Protein AF-H2C7V4-F1 (afdb_monomer_lite)

Secondary structure (DSSP, 8-state):
-GGGHHHHHHHHHHHHHHHHHH--TTS-HHHHHHHHHHGGG--B--THHHHHHHHHHHHHHHHH--HHHHHHHHHHHHHHSSSBSS-HHHHHHHHHHHHHHHHHTS-----HHHHHHHHHHHHHHHHS--SSSHHHHHHHHHHHHHHHTTTT--

InterPro domains:
  IPR053737 Type II TA System Toxin [G3DSA:1.20.120.1870] (46-135)

pLDDT: mean 82.42, std 13.45, range [41.03, 95.88]

Organism: NCBI:txid671065

Radius of gyration: 14.57 Å; chains: 1; bounding box: 38×33×35 Å

Sequence (154 aa):
MESRYPKILYTLLKETSLWYDTLLETDSLIVRLNKSFVGEYFILLNPFEIWIAFESAMNDFALNKSVSRSLALLTYRLAVRPIFLDGNKRTAIAVMLTILSELLGKDVKLREDKVSSLMRVLAEASENPPKDDEEPVREIQKIIEEIMGGSSWV

Foldseek 3Di:
DVVLVVVLLVVLVVLLCCLVPPVDQPDHPLSVQQCVVCPPQWDFDDSVLLNVLSVQLNVCCVPVVDNLLSLLSSLLSQLQDPGIPDCSNVSSVVVSQVSVCSRVVHRQDFDPVLVVQSVVLSVCCNVPPDPDPPVSSVSSSVSSCCSVVPNTDD

Structure (mmCIF, N/CA/C/O backbone):
data_AF-H2C7V4-F1
#
_entry.id   AF-H2C7V4-F1
#
loop_
_atom_site.group_PDB
_atom_site.id
_atom_site.type_symbol
_atom_site.label_atom_id
_atom_site.label_alt_id
_atom_site.label_comp_id
_atom_site.label_asym_id
_atom_site.label_entity_id
_atom_site.label_seq_id
_atom_site.pdbx_PDB_ins_code
_atom_site.Cartn_x
_atom_site.Cartn_y
_atom_site.Cartn_z
_atom_site.occupancy
_atom_site.B_iso_or_equiv
_atom_site.auth_seq_id
_atom_site.auth_comp_id
_atom_site.auth_asym_id
_atom_site.auth_atom_id
_atom_site.pdbx_PDB_model_num
ATOM 1 N N . MET A 1 1 ? -14.574 -0.547 17.908 1.00 46.22 1 MET A N 1
ATOM 2 C CA . MET A 1 1 ? -13.654 -0.057 16.852 1.00 46.22 1 MET A CA 1
ATOM 3 C C . MET A 1 1 ? -12.197 -0.065 17.308 1.00 46.22 1 MET A C 1
ATOM 5 O O . MET A 1 1 ? -11.347 -0.435 16.513 1.00 46.22 1 MET A O 1
ATOM 9 N N . GLU A 1 2 ? -11.905 0.253 18.574 1.00 41.94 2 GLU A N 1
ATOM 10 C CA . GLU A 1 2 ? -10.537 0.312 19.127 1.00 41.94 2 GLU A CA 1
ATOM 11 C C . GLU A 1 2 ? -9.733 -1.004 19.072 1.00 41.94 2 GLU A C 1
ATOM 13 O O . GLU A 1 2 ? -8.512 -0.964 18.974 1.00 41.94 2 GLU A O 1
ATOM 18 N N . SER A 1 3 ? -10.376 -2.179 19.028 1.00 52.09 3 SER A N 1
ATOM 19 C CA . SER A 1 3 ? -9.675 -3.478 19.037 1.00 52.09 3 SER A CA 1
ATOM 20 C C . SER A 1 3 ? -9.016 -3.898 17.710 1.00 52.09 3 SER A C 1
ATOM 22 O O . SER A 1 3 ? -8.366 -4.942 17.664 1.00 52.09 3 SER A O 1
ATOM 24 N N . ARG A 1 4 ? -9.170 -3.124 16.622 1.00 55.88 4 ARG A N 1
ATOM 25 C CA . ARG A 1 4 ? -8.607 -3.451 15.291 1.00 55.88 4 ARG A CA 1
ATOM 26 C C . ARG A 1 4 ? -7.312 -2.698 14.958 1.00 55.88 4 ARG A C 1
ATOM 28 O O . ARG A 1 4 ? -6.510 -3.209 14.185 1.00 55.88 4 ARG A O 1
ATOM 35 N N . TYR A 1 5 ? -7.064 -1.546 15.581 1.00 55.25 5 TYR A N 1
ATOM 36 C CA . TYR A 1 5 ? -5.863 -0.727 15.350 1.00 55.25 5 TYR A CA 1
ATOM 37 C C . TYR A 1 5 ? -4.530 -1.406 15.715 1.00 55.25 5 TYR A C 1
ATOM 39 O O . TYR A 1 5 ? -3.579 -1.273 14.946 1.00 55.25 5 TYR A O 1
ATOM 47 N N . PRO A 1 6 ? -4.432 -2.200 16.801 1.00 59.69 6 PRO A N 1
ATOM 48 C CA . PRO A 1 6 ? -3.197 -2.920 17.119 1.00 59.69 6 PRO A CA 1
ATOM 49 C C . PRO A 1 6 ? -2.814 -3.962 16.063 1.00 59.69 6 PRO A C 1
ATOM 51 O O . PRO A 1 6 ? -1.632 -4.193 15.839 1.00 59.69 6 PRO A O 1
ATOM 54 N N . LYS A 1 7 ? -3.798 -4.564 15.376 1.00 60.72 7 LYS A N 1
ATOM 55 C CA . LYS A 1 7 ? -3.545 -5.527 14.291 1.00 60.72 7 LYS A CA 1
ATOM 56 C C . LYS A 1 7 ? -2.976 -4.853 13.045 1.00 60.72 7 LYS A C 1
ATOM 58 O O . LYS A 1 7 ? -2.083 -5.408 12.430 1.00 60.72 7 LYS A O 1
ATOM 63 N N . ILE A 1 8 ? -3.441 -3.645 12.725 1.00 59.69 8 ILE A N 1
ATOM 64 C CA . ILE A 1 8 ? -2.933 -2.823 11.611 1.00 59.69 8 ILE A CA 1
ATOM 65 C C . ILE A 1 8 ? -1.465 -2.508 11.834 1.00 59.69 8 ILE A C 1
ATOM 67 O O . ILE A 1 8 ? -0.629 -2.767 10.976 1.00 59.69 8 ILE A O 1
ATOM 71 N N . LEU A 1 9 ? -1.172 -1.977 13.022 1.00 60.06 9 LEU A N 1
ATOM 72 C CA . LEU A 1 9 ? 0.183 -1.641 13.406 1.00 60.06 9 LEU A CA 1
ATOM 73 C C . LEU A 1 9 ? 1.053 -2.896 13.402 1.00 60.06 9 LEU A C 1
ATOM 75 O O . LEU A 1 9 ? 2.157 -2.845 12.896 1.00 60.06 9 LEU A O 1
ATOM 79 N N . TYR A 1 10 ? 0.541 -4.028 13.889 1.00 64.69 10 TYR A N 1
ATOM 80 C CA . TYR A 1 10 ? 1.260 -5.298 13.875 1.00 64.69 10 TYR A CA 1
ATOM 81 C C . TYR A 1 10 ? 1.559 -5.810 12.458 1.00 64.69 10 TYR A C 1
ATOM 83 O O . TYR A 1 10 ? 2.692 -6.201 12.204 1.00 64.69 10 TYR A O 1
ATOM 91 N N . THR A 1 11 ? 0.597 -5.788 11.528 1.00 65.19 11 THR A N 1
ATOM 92 C CA . THR A 1 11 ? 0.821 -6.197 10.128 1.00 65.19 11 THR A CA 1
ATOM 93 C C . THR A 1 11 ? 1.831 -5.275 9.445 1.00 65.19 11 THR A C 1
ATOM 95 O O . THR A 1 11 ? 2.769 -5.761 8.818 1.00 65.19 11 THR A O 1
ATOM 98 N N . LEU A 1 12 ? 1.683 -3.955 9.615 1.00 65.56 12 LEU A N 1
ATOM 99 C CA . LEU A 1 12 ? 2.635 -2.975 9.088 1.00 65.56 12 LEU A CA 1
ATOM 100 C C . LEU A 1 12 ? 4.033 -3.192 9.685 1.00 65.56 12 LEU A C 1
ATOM 102 O O . LEU A 1 12 ? 4.984 -3.340 8.932 1.00 65.56 12 LEU A O 1
ATOM 106 N N . LEU A 1 13 ? 4.146 -3.302 11.013 1.00 65.12 13 LEU A N 1
ATOM 107 C CA . LEU A 1 13 ? 5.404 -3.541 11.730 1.00 65.12 13 LEU A CA 1
ATOM 108 C C . LEU A 1 13 ? 6.068 -4.851 11.306 1.00 65.12 13 LEU A C 1
ATOM 110 O O . LEU A 1 13 ? 7.275 -4.876 11.111 1.00 65.12 13 LEU A O 1
ATOM 114 N N . LYS A 1 14 ? 5.298 -5.931 11.142 1.00 68.62 14 LYS A N 1
ATOM 115 C CA . LYS A 1 14 ? 5.824 -7.231 10.717 1.00 68.62 14 LYS A CA 1
ATOM 116 C C . LYS A 1 14 ? 6.461 -7.146 9.330 1.00 68.62 14 LYS A C 1
ATOM 118 O O . LYS A 1 14 ? 7.564 -7.655 9.149 1.00 68.62 14 LYS A O 1
ATOM 123 N N . GLU A 1 15 ? 5.787 -6.517 8.368 1.00 67.31 15 GLU A N 1
ATOM 124 C CA . GLU A 1 15 ? 6.359 -6.316 7.031 1.00 67.31 15 GLU A CA 1
ATOM 125 C C . GLU A 1 15 ? 7.579 -5.386 7.088 1.00 67.31 15 GLU A C 1
ATOM 127 O O . GLU A 1 15 ? 8.605 -5.711 6.493 1.00 67.31 15 GLU A O 1
ATOM 132 N N . THR A 1 16 ? 7.536 -4.297 7.863 1.00 65.94 16 THR A N 1
ATOM 133 C CA . THR A 1 16 ? 8.702 -3.420 8.062 1.00 65.94 16 THR A CA 1
ATOM 134 C C . THR A 1 16 ? 9.906 -4.181 8.617 1.00 65.94 16 THR A C 1
ATOM 136 O O . THR A 1 16 ? 11.002 -4.055 8.074 1.00 65.94 16 THR A O 1
ATOM 139 N N . SER A 1 17 ? 9.720 -4.986 9.670 1.00 64.06 17 SER A N 1
ATOM 140 C CA . SER A 1 17 ? 10.795 -5.769 10.289 1.00 64.06 17 SER A CA 1
ATOM 141 C C . SER A 1 17 ? 11.415 -6.758 9.306 1.00 64.06 17 SER A C 1
ATOM 143 O O . SER A 1 17 ? 12.634 -6.856 9.237 1.00 64.06 17 SER A O 1
ATOM 145 N N . LEU A 1 18 ? 10.603 -7.433 8.483 1.00 67.75 18 LEU A N 1
ATOM 146 C CA . LEU A 1 18 ? 11.116 -8.329 7.442 1.00 67.75 18 LEU A CA 1
ATOM 147 C C . LEU A 1 18 ? 12.032 -7.590 6.458 1.00 67.75 18 LEU A C 1
ATOM 149 O O . LEU A 1 18 ? 13.121 -8.076 6.149 1.00 67.75 18 LEU A O 1
ATOM 153 N N . TRP A 1 19 ? 11.623 -6.407 5.998 1.00 66.44 19 TRP A N 1
ATOM 154 C CA . TRP A 1 19 ? 12.421 -5.601 5.072 1.00 66.44 19 TRP A CA 1
ATOM 155 C C . TRP A 1 19 ? 13.671 -4.989 5.710 1.00 66.44 19 TRP A C 1
ATOM 157 O O . TRP A 1 19 ? 14.682 -4.855 5.023 1.00 66.44 19 TRP A O 1
ATOM 167 N N . TYR A 1 20 ? 13.621 -4.662 7.002 1.00 60.88 20 TYR A N 1
ATOM 168 C CA . TYR A 1 20 ? 14.759 -4.141 7.757 1.00 60.88 20 TYR A CA 1
ATOM 169 C C . TYR A 1 20 ? 15.819 -5.219 8.036 1.00 60.88 20 TYR A C 1
ATOM 171 O O . TYR A 1 20 ? 17.005 -4.979 7.825 1.00 60.88 20 TYR A O 1
ATOM 179 N N . ASP A 1 21 ? 15.398 -6.412 8.469 1.00 58.22 21 ASP A N 1
ATOM 180 C CA . ASP A 1 21 ? 16.312 -7.446 8.972 1.00 58.22 21 ASP A CA 1
ATOM 181 C C . ASP A 1 21 ? 16.933 -8.310 7.874 1.00 58.22 21 ASP A C 1
ATOM 183 O O . ASP A 1 21 ? 18.029 -8.843 8.057 1.00 58.22 21 ASP A O 1
ATOM 187 N N . THR A 1 22 ? 16.234 -8.505 6.752 1.00 58.22 22 THR A N 1
ATOM 188 C CA . THR A 1 22 ? 16.646 -9.535 5.791 1.00 58.22 22 THR A CA 1
ATOM 189 C C . THR A 1 22 ? 17.128 -9.001 4.455 1.00 58.22 22 THR A C 1
ATOM 191 O O . THR A 1 22 ? 18.013 -9.629 3.890 1.00 58.22 22 THR A O 1
ATOM 194 N N . LEU A 1 23 ? 16.606 -7.885 3.922 1.00 56.44 23 LEU A N 1
ATOM 195 C CA . LEU A 1 23 ? 16.862 -7.457 2.528 1.00 56.44 23 LEU A CA 1
ATOM 196 C C . LEU A 1 23 ? 16.785 -8.623 1.504 1.00 56.44 23 LEU A C 1
ATOM 198 O O . LEU A 1 23 ? 17.391 -8.559 0.435 1.00 56.44 23 LEU A O 1
ATOM 202 N N . LEU A 1 24 ? 16.072 -9.711 1.826 1.00 53.50 24 LEU A N 1
ATOM 203 C CA . LEU A 1 24 ? 16.095 -10.957 1.062 1.00 53.50 24 LEU A CA 1
ATOM 204 C C . LEU A 1 24 ? 14.858 -11.053 0.165 1.00 53.50 24 LEU A C 1
ATOM 206 O O . LEU A 1 24 ? 13.718 -10.862 0.587 1.00 53.50 24 LEU A O 1
ATOM 210 N N . GLU A 1 25 ? 15.105 -11.398 -1.096 1.00 59.94 25 GLU A N 1
ATOM 211 C CA . GLU A 1 25 ? 14.162 -11.407 -2.223 1.00 59.94 25 GLU A CA 1
ATOM 212 C C . GLU A 1 25 ? 13.080 -12.509 -2.187 1.00 59.94 25 GLU A C 1
ATOM 214 O O . GLU A 1 25 ? 12.430 -12.774 -3.209 1.00 59.94 25 GLU A O 1
ATOM 219 N N . THR A 1 26 ? 12.882 -13.211 -1.066 1.00 58.12 26 THR A N 1
ATOM 220 C CA . THR A 1 26 ? 12.189 -14.512 -1.114 1.00 58.12 26 THR A CA 1
ATOM 221 C C . THR A 1 26 ? 10.906 -14.640 -0.298 1.00 58.12 26 THR A C 1
ATOM 223 O O . THR A 1 26 ? 10.050 -15.403 -0.736 1.00 58.12 26 THR A O 1
ATOM 226 N N . ASP A 1 27 ? 10.666 -13.854 0.762 1.00 66.62 27 ASP A N 1
ATOM 227 C CA . AS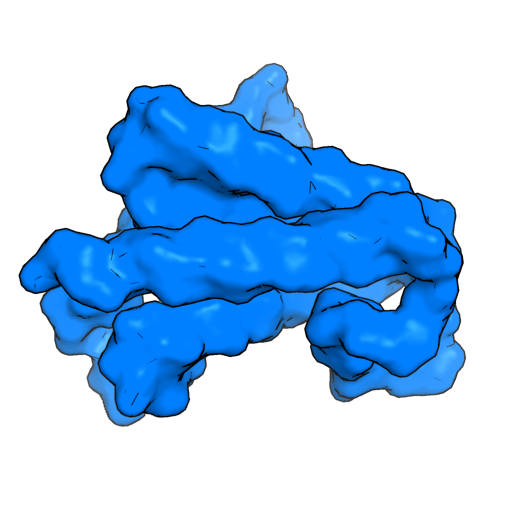P A 1 27 ? 9.516 -14.110 1.661 1.00 66.62 27 ASP A CA 1
ATOM 228 C C . ASP A 1 27 ? 8.643 -12.904 2.051 1.00 66.62 27 ASP A C 1
ATOM 230 O O . ASP A 1 27 ? 7.714 -13.050 2.855 1.00 66.62 27 ASP A O 1
ATOM 234 N N . SER A 1 28 ? 8.840 -11.723 1.466 1.00 78.50 28 SER A N 1
ATOM 235 C CA . SER A 1 28 ? 7.925 -10.603 1.727 1.00 78.50 28 SER A CA 1
ATOM 236 C C . SER A 1 28 ? 6.600 -10.756 0.973 1.00 78.50 28 SER A C 1
ATOM 238 O O . SER A 1 28 ? 6.546 -11.286 -0.146 1.00 78.50 28 SER A O 1
ATOM 240 N N . LEU A 1 29 ? 5.506 -10.262 1.567 1.00 83.00 29 LEU A N 1
ATOM 241 C CA . LEU A 1 29 ? 4.197 -10.227 0.908 1.00 83.00 29 LEU A CA 1
ATOM 242 C C . LEU A 1 29 ? 4.279 -9.488 -0.433 1.00 83.00 29 LEU A C 1
ATOM 244 O O . LEU A 1 29 ? 3.759 -9.965 -1.439 1.00 83.00 29 LEU A O 1
ATOM 248 N N . ILE A 1 30 ? 4.976 -8.353 -0.455 1.00 88.38 30 ILE A N 1
ATOM 249 C CA . ILE A 1 30 ? 5.075 -7.475 -1.625 1.00 88.38 30 ILE A CA 1
ATOM 250 C C . ILE A 1 30 ? 5.784 -8.158 -2.791 1.00 88.38 30 ILE A C 1
ATOM 252 O O . ILE A 1 30 ? 5.303 -8.075 -3.921 1.00 88.38 30 ILE A O 1
ATOM 256 N N . VAL A 1 31 ? 6.891 -8.862 -2.536 1.00 88.62 31 VAL A N 1
ATOM 257 C CA . VAL A 1 31 ? 7.614 -9.574 -3.597 1.00 88.62 31 VAL A CA 1
ATOM 258 C C . VAL A 1 31 ? 6.771 -10.718 -4.145 1.00 88.62 31 VAL A C 1
ATOM 260 O O . VAL A 1 31 ? 6.679 -10.864 -5.363 1.00 88.62 31 VAL A O 1
ATOM 263 N N . ARG A 1 32 ? 6.097 -11.493 -3.281 1.00 88.75 32 ARG A N 1
ATOM 264 C CA . ARG A 1 32 ? 5.191 -12.563 -3.736 1.00 88.75 32 ARG A CA 1
ATOM 265 C C . ARG A 1 32 ? 4.044 -12.020 -4.584 1.00 88.75 32 ARG A C 1
ATOM 267 O O . ARG A 1 32 ? 3.756 -12.577 -5.641 1.00 88.75 32 ARG A O 1
ATOM 274 N N . LEU A 1 33 ? 3.421 -10.924 -4.149 1.00 91.94 33 LEU A N 1
ATOM 275 C CA . LEU A 1 33 ? 2.349 -10.280 -4.901 1.00 91.94 33 LEU A CA 1
ATOM 276 C C . LEU A 1 33 ? 2.853 -9.770 -6.252 1.00 91.94 33 LEU A C 1
ATOM 278 O O . LEU A 1 33 ? 2.232 -10.063 -7.269 1.00 91.94 33 LEU A O 1
ATOM 282 N N . ASN A 1 34 ? 3.998 -9.085 -6.303 1.00 94.00 34 ASN A N 1
ATOM 283 C CA . ASN A 1 34 ? 4.539 -8.615 -7.577 1.00 94.00 34 ASN A CA 1
ATOM 284 C C . ASN A 1 34 ? 4.869 -9.780 -8.523 1.00 94.00 34 ASN A C 1
ATOM 286 O O . ASN A 1 34 ? 4.400 -9.775 -9.660 1.00 94.00 34 ASN A O 1
ATOM 290 N N . LYS A 1 35 ? 5.565 -10.821 -8.038 1.00 92.62 35 LYS A N 1
ATOM 291 C CA . LYS A 1 35 ? 5.857 -12.043 -8.810 1.00 92.62 35 LYS A CA 1
ATOM 292 C C . LYS A 1 35 ? 4.590 -12.685 -9.381 1.00 92.62 35 LYS A C 1
ATOM 294 O O . LYS A 1 35 ? 4.618 -13.150 -10.514 1.00 92.62 35 LYS A O 1
ATOM 299 N N . SER A 1 36 ? 3.467 -12.653 -8.657 1.00 93.75 36 SER A N 1
ATOM 300 C CA . SER A 1 36 ? 2.188 -13.175 -9.166 1.00 93.75 36 SER A CA 1
ATOM 301 C C . SER A 1 36 ? 1.622 -12.395 -10.364 1.00 93.75 36 SER A C 1
ATOM 303 O O . SER A 1 36 ? 0.848 -12.952 -11.138 1.00 93.75 36 SER A O 1
ATOM 305 N N . PHE A 1 37 ? 2.021 -11.130 -10.546 1.00 93.44 37 PHE A N 1
ATOM 306 C CA . PHE A 1 37 ? 1.574 -10.284 -11.657 1.00 93.44 37 PHE A CA 1
ATOM 307 C C . PHE A 1 37 ? 2.527 -10.271 -12.851 1.00 93.44 37 PHE A C 1
ATOM 309 O O . PHE A 1 37 ? 2.059 -10.136 -13.980 1.00 93.44 37 PHE A O 1
ATOM 316 N N . VAL A 1 38 ? 3.839 -10.351 -12.611 1.00 93.69 38 VAL A N 1
ATOM 317 C CA . VAL A 1 38 ? 4.864 -10.208 -13.665 1.00 93.69 38 VAL A CA 1
ATOM 318 C C . VAL A 1 38 ? 5.551 -11.526 -14.033 1.00 93.69 38 VAL A C 1
ATOM 320 O O . VAL A 1 38 ? 6.204 -11.603 -15.071 1.00 93.69 38 VAL A O 1
ATOM 323 N N . GLY A 1 39 ? 5.391 -12.575 -13.222 1.00 91.69 39 GLY A N 1
ATOM 324 C CA . GLY A 1 39 ? 5.945 -13.901 -13.486 1.00 91.69 39 GLY A CA 1
ATOM 325 C C . GLY A 1 39 ? 7.465 -13.883 -13.648 1.00 91.69 39 GLY A C 1
ATOM 326 O O . GLY A 1 39 ? 8.188 -13.360 -12.800 1.00 91.69 39 GLY A O 1
ATOM 327 N N . GLU A 1 40 ? 7.943 -14.449 -14.757 1.00 89.44 40 GLU A N 1
ATOM 328 C CA . GLU A 1 40 ? 9.371 -14.546 -15.090 1.00 89.44 40 GLU A CA 1
ATOM 329 C C . GLU A 1 40 ? 10.033 -13.184 -15.361 1.00 89.44 40 GLU A C 1
ATOM 331 O O . GLU A 1 40 ? 11.252 -13.074 -15.286 1.00 89.44 40 GLU A O 1
ATOM 336 N N . TYR A 1 41 ? 9.250 -12.125 -15.603 1.00 90.50 41 TYR A N 1
ATOM 337 C CA . TYR A 1 41 ? 9.749 -10.757 -15.806 1.00 90.50 41 TYR A CA 1
ATOM 338 C C . TYR A 1 41 ? 10.005 -10.000 -14.493 1.00 90.50 41 TYR A C 1
ATOM 340 O O . TYR A 1 41 ? 10.135 -8.775 -14.486 1.00 90.50 41 TYR A O 1
ATOM 348 N N . PHE A 1 42 ? 10.047 -10.711 -13.364 1.00 92.06 42 PHE A N 1
ATOM 349 C CA . PHE A 1 42 ? 10.313 -10.122 -12.060 1.00 92.06 42 PHE A CA 1
ATOM 350 C C . PHE A 1 42 ? 11.703 -9.487 -12.003 1.00 92.06 42 PHE A C 1
ATOM 352 O O . PHE A 1 42 ? 12.719 -10.173 -12.099 1.00 92.06 42 PHE A O 1
ATOM 359 N N . ILE A 1 43 ? 11.733 -8.174 -11.781 1.00 91.81 43 ILE A N 1
ATOM 360 C CA . ILE A 1 43 ? 12.957 -7.407 -11.559 1.00 91.81 43 ILE A CA 1
ATOM 361 C C . ILE A 1 43 ? 12.705 -6.436 -10.404 1.00 91.81 43 ILE A C 1
ATOM 363 O O . ILE A 1 43 ? 11.877 -5.525 -10.509 1.00 91.81 43 ILE A O 1
ATOM 367 N N . LEU A 1 44 ? 13.433 -6.641 -9.306 1.00 91.12 44 LEU A N 1
ATOM 368 C CA . LEU A 1 44 ? 13.480 -5.749 -8.150 1.00 91.12 44 LEU A CA 1
ATOM 369 C C . LEU A 1 44 ? 14.574 -4.700 -8.379 1.00 91.12 44 LEU A C 1
ATOM 371 O O . LEU A 1 44 ? 15.741 -5.040 -8.545 1.00 91.12 44 LEU A O 1
ATOM 375 N N . LEU A 1 45 ? 14.190 -3.426 -8.414 1.00 91.75 45 LEU A N 1
ATOM 376 C CA . LEU A 1 45 ? 15.093 -2.300 -8.652 1.00 91.75 45 LEU A CA 1
ATOM 377 C C . LEU A 1 45 ? 15.606 -1.703 -7.343 1.00 91.75 45 LEU A C 1
ATOM 379 O O . LEU A 1 45 ? 16.802 -1.463 -7.201 1.00 91.75 45 LEU A O 1
ATOM 383 N N . ASN A 1 46 ? 14.700 -1.438 -6.397 1.00 88.50 46 ASN A N 1
ATOM 384 C CA . ASN A 1 46 ? 15.046 -0.751 -5.158 1.00 88.50 46 ASN A CA 1
ATOM 385 C C . ASN A 1 46 ? 14.227 -1.267 -3.958 1.00 88.50 46 ASN A C 1
ATOM 387 O O . ASN A 1 46 ? 13.141 -0.752 -3.682 1.00 88.50 46 ASN A O 1
ATOM 391 N N . PRO A 1 47 ? 14.737 -2.262 -3.208 1.00 85.00 47 PRO A N 1
ATOM 392 C CA . PRO A 1 47 ? 14.059 -2.773 -2.015 1.00 85.00 47 PRO A CA 1
ATOM 393 C C . PRO A 1 47 ? 13.947 -1.743 -0.884 1.00 85.00 47 PRO A C 1
ATOM 395 O O . PRO A 1 47 ? 13.037 -1.836 -0.062 1.00 85.00 47 PRO A O 1
ATOM 398 N N . PHE A 1 48 ? 14.830 -0.741 -0.834 1.00 85.50 48 PHE A N 1
ATOM 399 C CA . PHE A 1 48 ? 14.835 0.258 0.237 1.00 85.50 48 PHE A CA 1
ATOM 400 C C . PHE A 1 48 ? 13.596 1.165 0.201 1.00 85.50 48 PHE A C 1
ATOM 402 O O . PHE A 1 48 ? 13.087 1.570 1.244 1.00 85.50 48 PHE A O 1
ATOM 409 N N . GLU A 1 49 ? 13.049 1.416 -0.991 1.00 90.12 49 GLU A N 1
ATOM 410 C CA . GLU A 1 49 ? 11.802 2.173 -1.170 1.00 90.12 49 GLU A CA 1
ATOM 411 C C . GLU A 1 49 ? 10.596 1.478 -0.525 1.00 90.12 49 GLU A C 1
ATOM 413 O O . GLU A 1 49 ? 9.661 2.144 -0.080 1.00 90.12 49 GLU A O 1
ATOM 418 N N . ILE A 1 50 ? 10.625 0.146 -0.408 1.00 88.50 50 ILE A N 1
ATOM 419 C CA . ILE A 1 50 ? 9.582 -0.597 0.301 1.00 88.50 50 ILE A CA 1
ATOM 420 C C . ILE A 1 50 ? 9.643 -0.277 1.792 1.00 88.50 50 ILE A C 1
ATOM 422 O O . ILE A 1 50 ? 8.632 0.115 2.373 1.00 88.50 50 ILE A O 1
ATOM 426 N N . TRP A 1 51 ? 10.827 -0.383 2.400 1.00 85.75 51 TRP A N 1
ATOM 427 C CA . TRP A 1 51 ? 11.020 -0.046 3.810 1.00 85.75 51 TRP A CA 1
ATOM 428 C C . TRP A 1 51 ? 10.611 1.406 4.105 1.00 85.75 51 TRP A C 1
ATOM 430 O O . TRP A 1 51 ? 9.811 1.641 5.011 1.00 85.75 51 TRP A O 1
ATOM 440 N N . ILE A 1 52 ? 11.046 2.366 3.275 1.00 87.62 52 ILE A N 1
ATOM 441 C CA . ILE A 1 52 ? 10.643 3.778 3.389 1.00 87.62 52 ILE A CA 1
ATOM 442 C C . ILE A 1 52 ? 9.118 3.927 3.340 1.00 87.62 52 ILE A C 1
ATOM 444 O O . ILE A 1 52 ? 8.556 4.708 4.114 1.00 87.62 52 ILE A O 1
ATOM 448 N N . ALA A 1 53 ? 8.434 3.223 2.433 1.00 91.25 53 ALA A N 1
ATOM 449 C CA . ALA A 1 53 ? 6.985 3.320 2.290 1.00 91.25 53 ALA A CA 1
ATOM 450 C C . ALA A 1 53 ? 6.254 2.878 3.568 1.00 91.25 53 ALA A C 1
ATOM 452 O O . ALA A 1 53 ? 5.351 3.587 4.021 1.00 91.25 53 ALA A O 1
ATOM 453 N N . PHE A 1 54 ? 6.676 1.772 4.190 1.00 88.31 54 PHE A N 1
ATOM 454 C CA . PHE A 1 54 ? 6.098 1.317 5.458 1.00 88.31 54 PHE A CA 1
ATOM 455 C C . PHE A 1 54 ? 6.434 2.232 6.629 1.00 88.31 54 PHE A C 1
ATOM 457 O O . PHE A 1 54 ? 5.522 2.630 7.349 1.00 88.31 54 PHE A O 1
ATOM 464 N N . GLU A 1 55 ? 7.700 2.617 6.803 1.00 86.31 55 GLU A N 1
ATOM 465 C CA . GLU A 1 55 ? 8.113 3.566 7.847 1.00 86.31 55 GLU A CA 1
ATOM 466 C C . GLU A 1 55 ? 7.303 4.861 7.774 1.00 86.31 55 GLU A C 1
ATOM 468 O O . GLU A 1 55 ? 6.814 5.380 8.777 1.00 86.31 55 GLU A O 1
ATOM 473 N N . SER A 1 56 ? 7.077 5.359 6.561 1.00 90.44 56 SER A N 1
ATOM 474 C CA . SER A 1 56 ? 6.304 6.581 6.344 1.00 90.44 56 SER A CA 1
ATOM 475 C C . SER A 1 56 ? 4.831 6.403 6.690 1.00 90.44 56 SER A C 1
ATOM 477 O O . SER A 1 56 ? 4.249 7.282 7.319 1.00 90.44 56 SER A O 1
ATOM 479 N N . ALA A 1 57 ? 4.234 5.262 6.341 1.00 90.88 57 ALA A N 1
ATOM 480 C CA . ALA A 1 57 ? 2.865 4.939 6.725 1.00 90.88 57 ALA A CA 1
ATOM 481 C C . ALA A 1 57 ? 2.714 4.775 8.246 1.00 90.88 57 ALA A C 1
ATOM 483 O O . ALA A 1 57 ? 1.743 5.256 8.825 1.00 90.88 57 ALA A O 1
ATOM 484 N N . MET A 1 58 ? 3.681 4.147 8.919 1.00 87.19 58 MET A N 1
ATOM 485 C CA . MET A 1 58 ? 3.671 4.005 10.378 1.00 87.19 58 MET A CA 1
ATOM 486 C C . MET A 1 58 ? 3.808 5.356 11.084 1.00 87.19 58 MET A C 1
ATOM 488 O O . MET A 1 58 ? 3.063 5.631 12.026 1.00 87.19 58 MET A O 1
ATOM 492 N N . ASN A 1 5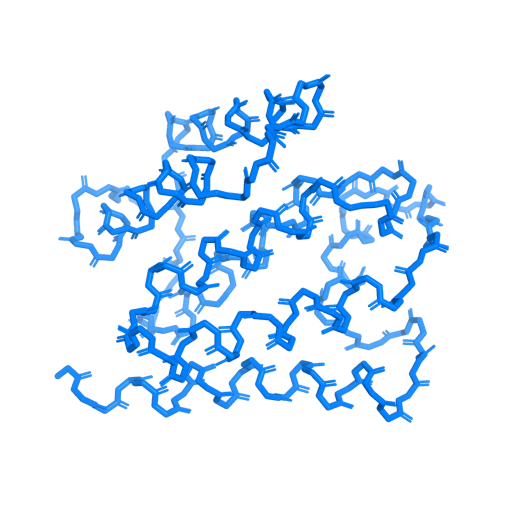9 ? 4.710 6.217 10.609 1.00 88.56 59 ASN A N 1
ATOM 493 C CA . ASN A 1 59 ? 4.875 7.571 11.133 1.00 88.56 59 ASN A CA 1
ATOM 494 C C . ASN A 1 59 ? 3.623 8.426 10.893 1.00 88.56 59 ASN A C 1
ATOM 496 O O . ASN A 1 59 ? 3.151 9.091 11.816 1.00 88.56 59 ASN A O 1
ATOM 500 N N . ASP A 1 60 ? 3.032 8.360 9.697 1.00 90.25 60 ASP A N 1
ATOM 501 C CA . ASP A 1 60 ? 1.760 9.027 9.403 1.00 90.25 60 ASP A CA 1
ATOM 502 C C . ASP A 1 60 ? 0.648 8.541 10.341 1.00 90.25 60 ASP A C 1
ATOM 504 O O . ASP A 1 60 ? -0.079 9.360 10.906 1.00 90.25 60 ASP A O 1
ATOM 508 N N . PHE A 1 61 ? 0.566 7.234 10.605 1.00 86.56 61 PHE A N 1
ATOM 509 C CA . PHE A 1 61 ? -0.416 6.686 11.538 1.00 86.56 61 PHE A CA 1
ATOM 510 C C . PHE A 1 61 ? -0.173 7.171 12.968 1.00 86.56 61 PHE A C 1
ATOM 512 O O . PHE A 1 61 ? -1.116 7.529 13.678 1.00 86.56 61 PHE A O 1
ATOM 519 N N . ALA A 1 62 ? 1.087 7.213 13.405 1.00 84.19 62 ALA A N 1
ATOM 520 C CA . ALA A 1 62 ? 1.455 7.694 14.729 1.00 84.19 62 ALA A CA 1
ATOM 521 C C . ALA A 1 62 ? 1.041 9.158 14.941 1.00 84.19 62 ALA A C 1
ATOM 523 O O . ALA A 1 62 ? 0.589 9.489 16.041 1.00 84.19 62 ALA A O 1
ATOM 524 N N . LEU A 1 63 ? 1.137 9.992 13.903 1.00 87.12 63 LEU A N 1
ATOM 525 C CA . LEU A 1 63 ? 0.779 11.410 13.936 1.00 87.12 63 LEU A CA 1
ATOM 526 C C . LEU A 1 63 ? -0.729 11.645 13.789 1.00 87.12 63 LEU A C 1
ATOM 528 O O . LEU A 1 63 ? -1.330 12.330 14.612 1.00 87.12 63 LEU A O 1
ATOM 532 N N . ASN A 1 64 ? -1.348 11.057 12.766 1.00 86.81 64 ASN A N 1
ATOM 533 C CA . ASN A 1 64 ? -2.714 11.384 12.348 1.00 86.81 64 ASN A CA 1
ATOM 534 C C . ASN A 1 64 ? -3.782 10.453 12.931 1.00 86.81 64 ASN A C 1
ATOM 536 O O . ASN A 1 64 ? -4.969 10.765 12.868 1.00 86.81 64 ASN A O 1
ATOM 540 N N . LYS A 1 65 ? -3.385 9.293 13.473 1.00 83.19 65 LYS A N 1
ATOM 541 C CA . LYS A 1 65 ? -4.285 8.254 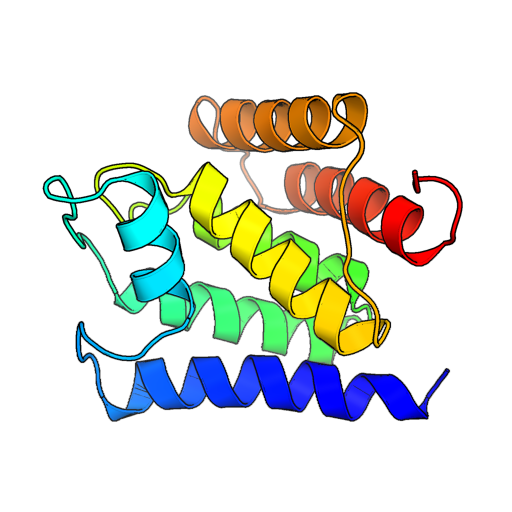14.009 1.00 83.19 65 LYS A CA 1
ATOM 542 C C . LYS A 1 65 ? -5.343 7.763 13.006 1.00 83.19 65 LYS A C 1
ATOM 544 O O . LYS A 1 65 ? -6.369 7.221 13.410 1.00 83.19 65 LYS A O 1
ATOM 549 N N . SER A 1 66 ? -5.092 7.918 11.703 1.00 86.81 66 SER A N 1
ATOM 550 C CA . SER A 1 66 ? -6.024 7.554 10.630 1.00 86.81 66 SER A CA 1
ATOM 551 C C . SER A 1 66 ? -5.494 6.386 9.805 1.00 86.81 66 SER A C 1
ATOM 553 O O . SER A 1 66 ? -4.518 6.514 9.076 1.00 86.81 66 SER A O 1
ATOM 555 N N . VAL A 1 67 ? -6.172 5.241 9.887 1.00 85.62 67 VAL A N 1
ATOM 556 C CA . VAL A 1 67 ? -5.807 4.030 9.127 1.00 85.62 67 VAL A CA 1
ATOM 557 C C . VAL A 1 67 ? -5.966 4.241 7.633 1.00 85.62 67 VAL A C 1
ATOM 559 O O . VAL A 1 67 ? -5.093 3.839 6.871 1.00 85.62 67 VAL A O 1
ATOM 562 N N . SER A 1 68 ? -7.077 4.852 7.216 1.00 90.44 68 SER A N 1
ATOM 563 C CA . SER A 1 68 ? -7.366 5.082 5.801 1.00 90.44 68 SER A CA 1
ATOM 564 C C . SER A 1 68 ? -6.298 5.966 5.169 1.00 90.44 68 SER A C 1
ATOM 566 O O . SER A 1 68 ? -5.809 5.649 4.088 1.00 90.44 68 SER A O 1
ATOM 568 N N . ARG A 1 69 ? -5.878 7.023 5.875 1.00 92.44 69 ARG A N 1
ATOM 569 C CA . ARG A 1 69 ? -4.810 7.922 5.428 1.00 92.44 69 ARG A CA 1
ATOM 570 C C . ARG A 1 69 ? -3.463 7.211 5.335 1.00 92.44 69 ARG A C 1
ATOM 572 O O . ARG A 1 69 ? -2.813 7.266 4.296 1.00 92.44 69 ARG A O 1
ATOM 579 N N . SER A 1 70 ? -3.053 6.509 6.386 1.00 91.88 70 SER A N 1
ATOM 580 C CA . SER A 1 70 ? -1.739 5.863 6.409 1.00 91.88 70 SER A CA 1
ATOM 581 C C . SER A 1 70 ? -1.638 4.728 5.394 1.00 91.88 70 SER A C 1
ATOM 583 O O . SER A 1 70 ? -0.605 4.552 4.749 1.00 91.88 70 SER A O 1
ATOM 585 N N . LEU A 1 71 ? -2.733 3.995 5.180 1.00 91.88 71 LEU A N 1
ATOM 586 C CA . LEU A 1 71 ? -2.811 2.990 4.128 1.00 91.88 71 LEU A CA 1
ATOM 587 C C . LEU A 1 71 ? -2.825 3.622 2.727 1.00 91.88 71 LEU A C 1
ATOM 589 O O . LEU A 1 71 ? -2.215 3.072 1.809 1.00 91.88 71 LEU A O 1
ATOM 593 N N . ALA A 1 72 ? -3.463 4.782 2.554 1.00 94.62 72 ALA A N 1
ATOM 594 C CA . ALA A 1 72 ? -3.401 5.537 1.307 1.00 94.62 72 ALA A CA 1
ATOM 595 C C . ALA A 1 72 ? -1.970 5.990 0.989 1.00 94.62 72 ALA A C 1
ATOM 597 O O . ALA A 1 72 ? -1.513 5.804 -0.138 1.00 94.62 72 ALA A O 1
ATOM 598 N N . LEU A 1 73 ? -1.237 6.491 1.989 1.00 94.75 73 LEU A N 1
ATOM 599 C CA . LEU A 1 73 ? 0.172 6.863 1.854 1.00 94.75 73 LEU A CA 1
ATOM 600 C C . LEU A 1 73 ? 1.050 5.667 1.473 1.00 94.75 73 LEU A C 1
ATOM 602 O O . LEU A 1 73 ? 1.856 5.776 0.547 1.00 94.75 73 LEU A O 1
ATOM 606 N N . LEU A 1 74 ? 0.868 4.519 2.136 1.00 93.69 74 LEU A N 1
ATOM 607 C CA . LEU A 1 74 ? 1.566 3.279 1.782 1.00 93.69 74 LEU A CA 1
ATOM 608 C C . LEU A 1 74 ? 1.300 2.898 0.320 1.00 93.69 74 LEU A C 1
ATOM 610 O O . LEU A 1 74 ? 2.232 2.667 -0.446 1.00 93.69 74 LEU A O 1
ATOM 614 N N . THR A 1 75 ? 0.025 2.869 -0.068 1.00 95.00 75 THR A N 1
ATOM 615 C CA . THR A 1 75 ? -0.417 2.476 -1.414 1.00 95.00 75 THR A CA 1
ATOM 616 C C . THR A 1 75 ? 0.174 3.395 -2.477 1.00 95.00 75 THR A C 1
ATOM 618 O O . THR A 1 75 ? 0.736 2.923 -3.462 1.00 95.00 75 THR A O 1
ATOM 621 N N . TYR A 1 76 ? 0.101 4.708 -2.256 1.00 95.88 76 TYR A N 1
ATOM 622 C CA . TYR A 1 76 ? 0.685 5.704 -3.142 1.00 95.88 76 TYR A CA 1
ATOM 623 C C . TYR A 1 76 ? 2.188 5.472 -3.325 1.00 95.88 76 TYR A C 1
ATOM 625 O O . TYR A 1 76 ? 2.653 5.307 -4.452 1.00 95.88 76 TYR A O 1
ATOM 633 N N . ARG A 1 77 ? 2.949 5.377 -2.226 1.00 93.81 77 ARG A N 1
ATOM 634 C CA . ARG A 1 77 ? 4.409 5.221 -2.293 1.00 93.81 77 ARG A CA 1
ATOM 635 C C . ARG A 1 77 ? 4.823 3.928 -2.982 1.00 93.81 77 ARG A C 1
ATOM 637 O O . ARG A 1 77 ? 5.701 3.965 -3.836 1.00 93.81 77 ARG A O 1
ATOM 644 N N . LEU A 1 78 ? 4.155 2.813 -2.688 1.00 93.81 78 LEU A N 1
ATOM 645 C CA . LEU A 1 78 ? 4.429 1.542 -3.363 1.00 93.81 78 LEU A CA 1
ATOM 646 C C . LEU A 1 78 ? 4.128 1.583 -4.870 1.00 93.81 78 LEU A C 1
ATOM 648 O O . LEU A 1 78 ? 4.724 0.830 -5.634 1.00 93.81 78 LEU A O 1
ATOM 652 N N . ALA A 1 79 ? 3.201 2.436 -5.308 1.00 94.69 79 ALA A N 1
ATOM 653 C CA . ALA A 1 79 ? 2.791 2.517 -6.705 1.00 94.69 79 ALA A CA 1
ATOM 654 C C . ALA A 1 79 ? 3.683 3.424 -7.566 1.00 94.69 79 ALA A C 1
ATOM 656 O O . ALA A 1 79 ? 3.859 3.133 -8.753 1.00 94.69 79 ALA A O 1
ATOM 657 N N . VAL A 1 80 ? 4.190 4.524 -6.994 1.00 92.56 80 VAL A N 1
ATOM 658 C CA . VAL A 1 80 ? 4.909 5.579 -7.739 1.00 92.56 80 VAL A CA 1
ATOM 659 C C . VAL A 1 80 ? 6.430 5.487 -7.621 1.00 92.56 80 VAL A C 1
ATOM 661 O O . VAL A 1 80 ? 7.143 6.058 -8.442 1.00 92.56 80 VAL A O 1
ATOM 664 N N . ARG A 1 81 ? 6.952 4.788 -6.606 1.00 91.19 81 ARG A N 1
ATOM 665 C CA . ARG A 1 81 ? 8.400 4.629 -6.420 1.00 91.19 81 ARG A CA 1
ATOM 666 C C . ARG A 1 81 ? 8.950 3.522 -7.326 1.00 91.19 81 ARG A C 1
ATOM 668 O O . ARG A 1 81 ? 8.243 2.548 -7.595 1.00 91.19 81 ARG A O 1
ATOM 675 N N . PRO A 1 82 ? 10.211 3.633 -7.785 1.00 90.31 82 PRO A N 1
ATOM 676 C CA . PRO A 1 82 ? 10.837 2.647 -8.664 1.00 90.31 82 PRO A CA 1
ATOM 677 C C . PRO A 1 82 ? 11.284 1.408 -7.871 1.00 90.31 82 PRO A C 1
ATOM 679 O O . PRO A 1 82 ? 12.473 1.126 -7.752 1.00 90.31 82 PRO A O 1
ATOM 682 N N . ILE A 1 83 ? 10.327 0.683 -7.290 1.00 92.50 83 ILE A N 1
ATOM 683 C CA . ILE A 1 83 ? 10.586 -0.530 -6.508 1.00 92.50 83 ILE A CA 1
ATOM 684 C C . ILE A 1 83 ? 10.839 -1.705 -7.448 1.00 92.50 83 ILE A C 1
ATOM 686 O O . ILE A 1 83 ? 11.862 -2.374 -7.339 1.00 92.50 83 ILE A O 1
ATOM 690 N N . PHE A 1 84 ? 9.919 -1.940 -8.382 1.00 93.69 84 PHE A N 1
ATOM 691 C CA . PHE A 1 84 ? 9.999 -2.982 -9.405 1.00 93.69 84 PHE A CA 1
ATOM 692 C C . PHE A 1 84 ? 10.114 -2.364 -10.797 1.00 93.69 84 PHE A C 1
ATOM 694 O O . PHE A 1 84 ? 9.675 -1.231 -11.009 1.00 93.69 84 PHE A O 1
ATOM 701 N N . LEU A 1 85 ? 10.638 -3.123 -11.765 1.00 94.50 85 LEU A N 1
ATOM 702 C CA . LEU A 1 85 ? 10.627 -2.699 -13.169 1.00 94.50 85 LEU A CA 1
ATOM 703 C C . LEU A 1 85 ? 9.196 -2.560 -13.714 1.00 94.50 85 LEU A C 1
ATOM 705 O O . LEU A 1 85 ? 8.897 -1.603 -14.422 1.00 94.50 85 LEU A O 1
ATOM 709 N N . ASP A 1 86 ? 8.311 -3.490 -13.353 1.00 94.19 86 ASP A N 1
ATOM 710 C CA . ASP A 1 86 ? 6.888 -3.463 -13.693 1.00 94.19 86 ASP A CA 1
ATOM 711 C C . ASP A 1 86 ? 6.039 -3.951 -12.505 1.00 94.19 86 ASP A C 1
ATOM 713 O O . ASP A 1 86 ? 6.503 -4.606 -11.571 1.00 94.19 86 ASP A O 1
ATOM 717 N N . GLY A 1 87 ? 4.754 -3.613 -12.529 1.00 94.12 87 GLY A N 1
ATOM 718 C CA . GLY A 1 87 ? 3.752 -4.138 -11.615 1.00 94.12 87 GLY A CA 1
ATOM 719 C C . GLY A 1 87 ? 3.551 -3.307 -10.353 1.00 94.12 87 GLY A C 1
ATOM 720 O O . GLY A 1 87 ? 2.643 -3.637 -9.604 1.00 94.12 87 GLY A O 1
ATOM 721 N N . ASN A 1 88 ? 4.290 -2.210 -10.137 1.00 94.69 88 ASN A N 1
ATOM 722 C CA . ASN A 1 88 ? 4.205 -1.383 -8.917 1.00 94.69 88 ASN A CA 1
ATOM 723 C C . ASN A 1 88 ? 2.758 -1.026 -8.521 1.00 94.69 88 ASN A C 1
ATOM 725 O O . ASN A 1 88 ? 2.342 -1.298 -7.399 1.00 94.69 88 ASN A O 1
ATOM 729 N N . LYS A 1 89 ? 1.944 -0.511 -9.455 1.00 94.62 89 LYS A N 1
ATOM 730 C CA . LYS A 1 89 ? 0.541 -0.122 -9.182 1.00 94.62 89 LYS A CA 1
ATOM 731 C C . LYS A 1 89 ? -0.340 -1.321 -8.808 1.00 94.62 89 LYS A C 1
ATOM 733 O O . LYS A 1 89 ? -1.104 -1.252 -7.849 1.00 94.62 89 LYS A O 1
ATOM 738 N N . ARG A 1 90 ? -0.202 -2.436 -9.538 1.00 93.75 90 ARG A N 1
ATOM 739 C CA . ARG A 1 90 ? -0.938 -3.689 -9.282 1.00 93.75 90 ARG A CA 1
ATOM 740 C C . ARG A 1 90 ? -0.553 -4.273 -7.922 1.00 93.75 90 ARG A C 1
ATOM 742 O O . ARG A 1 90 ? -1.427 -4.620 -7.133 1.00 93.75 90 ARG A O 1
ATOM 749 N N . THR A 1 91 ? 0.744 -4.296 -7.620 1.00 94.06 91 THR A N 1
ATOM 750 C CA . THR A 1 91 ? 1.274 -4.712 -6.320 1.00 94.06 91 THR A CA 1
ATOM 751 C C . THR A 1 91 ? 0.745 -3.825 -5.198 1.00 94.06 91 THR A C 1
ATOM 753 O O . THR A 1 91 ? 0.248 -4.353 -4.211 1.00 94.06 91 THR A O 1
ATOM 756 N N . ALA A 1 92 ? 0.792 -2.500 -5.346 1.00 94.44 92 ALA A N 1
ATOM 757 C CA . ALA A 1 92 ? 0.323 -1.562 -4.330 1.00 94.44 92 ALA A CA 1
ATOM 758 C C . ALA A 1 92 ? -1.159 -1.766 -3.985 1.00 94.44 92 ALA A C 1
ATOM 760 O O . ALA A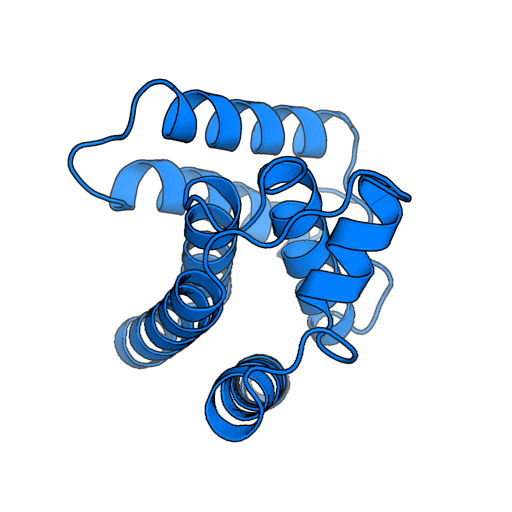 1 92 ? -1.512 -1.860 -2.810 1.00 94.44 92 ALA A O 1
ATOM 761 N N . ILE A 1 93 ? -2.019 -1.915 -5.000 1.00 93.25 93 ILE A N 1
ATOM 762 C CA . ILE A 1 93 ? -3.443 -2.212 -4.796 1.00 93.25 93 ILE A CA 1
ATOM 763 C C . ILE A 1 93 ? -3.615 -3.564 -4.093 1.00 93.25 93 ILE A C 1
ATOM 765 O O . ILE A 1 93 ? -4.385 -3.666 -3.141 1.00 93.25 93 ILE A O 1
ATOM 769 N N . ALA A 1 94 ? -2.889 -4.602 -4.509 1.00 91.94 94 ALA A N 1
ATOM 770 C CA . ALA A 1 94 ? -2.988 -5.922 -3.888 1.00 91.94 94 ALA A CA 1
ATOM 771 C C . ALA A 1 94 ? -2.545 -5.921 -2.414 1.00 91.94 94 ALA A C 1
ATOM 773 O O . ALA A 1 94 ? -3.192 -6.548 -1.574 1.00 91.94 94 ALA A O 1
ATOM 774 N N . VAL A 1 95 ? -1.487 -5.178 -2.078 1.00 91.44 95 VAL A N 1
ATOM 775 C CA . VAL A 1 95 ? -1.038 -4.969 -0.692 1.00 91.44 95 VAL A CA 1
ATOM 776 C C . VAL A 1 95 ? -2.120 -4.263 0.117 1.00 91.44 95 VAL A C 1
ATOM 778 O O . VAL A 1 95 ? -2.492 -4.742 1.187 1.00 91.44 95 VAL A O 1
ATOM 781 N N . MET A 1 96 ? -2.681 -3.175 -0.419 1.00 92.12 96 MET A N 1
ATOM 782 C CA . MET A 1 96 ? -3.770 -2.432 0.214 1.00 92.12 96 MET A CA 1
ATOM 783 C C . MET A 1 96 ? -4.964 -3.342 0.534 1.00 92.12 96 MET A C 1
ATOM 785 O O . MET A 1 96 ? -5.471 -3.328 1.655 1.00 92.12 96 MET A O 1
ATOM 789 N N . LEU A 1 97 ? -5.394 -4.163 -0.428 1.00 89.75 97 LEU A N 1
ATOM 790 C CA . LEU A 1 97 ? -6.521 -5.085 -0.260 1.00 89.75 97 LEU A CA 1
ATOM 791 C C . LEU A 1 97 ? -6.220 -6.224 0.708 1.00 89.75 97 LEU A C 1
ATOM 793 O O . LEU A 1 97 ? -7.097 -6.611 1.480 1.00 89.75 97 LEU A O 1
ATOM 797 N N . THR A 1 98 ? -4.987 -6.730 0.702 1.00 88.50 98 THR A N 1
ATOM 798 C CA . THR A 1 98 ? -4.549 -7.764 1.646 1.00 88.50 98 THR A CA 1
ATOM 799 C C . THR A 1 98 ? -4.633 -7.233 3.072 1.00 88.50 98 THR A C 1
ATOM 801 O O . THR A 1 98 ? -5.285 -7.845 3.916 1.00 88.50 98 THR A O 1
ATOM 804 N N . ILE A 1 99 ? -4.078 -6.039 3.315 1.00 85.75 99 ILE A N 1
ATOM 805 C CA . ILE A 1 99 ? -4.162 -5.372 4.617 1.00 85.75 99 ILE A CA 1
ATOM 806 C C . ILE A 1 99 ? -5.633 -5.167 4.989 1.00 85.75 99 ILE A C 1
ATOM 808 O O . ILE A 1 99 ? -6.057 -5.647 6.035 1.00 85.75 99 ILE A O 1
ATOM 812 N N . LEU A 1 100 ? -6.447 -4.544 4.127 1.00 85.12 100 LEU A N 1
ATOM 813 C CA . LEU A 1 100 ? -7.874 -4.310 4.400 1.00 85.12 100 LEU A CA 1
ATOM 814 C C . LEU A 1 100 ? -8.645 -5.594 4.725 1.00 85.12 100 LEU A C 1
ATOM 816 O O . LEU A 1 100 ? -9.507 -5.570 5.608 1.00 85.12 100 LEU A O 1
ATOM 820 N N . SER A 1 101 ? -8.329 -6.704 4.060 1.00 84.50 101 SER A N 1
ATOM 821 C CA . SER A 1 101 ? -8.954 -8.001 4.331 1.00 84.50 101 SER A CA 1
ATOM 822 C C . SER A 1 101 ? -8.652 -8.493 5.742 1.00 84.50 101 SER A C 1
ATOM 824 O O . SER A 1 101 ? -9.564 -8.886 6.478 1.00 84.50 101 SER A O 1
ATOM 826 N N . GLU A 1 102 ? -7.394 -8.379 6.172 1.00 81.81 102 GLU A N 1
ATOM 827 C CA . GLU A 1 102 ? -6.994 -8.675 7.549 1.00 81.81 102 GLU A CA 1
ATOM 828 C C . GLU A 1 102 ? -7.703 -7.757 8.559 1.00 81.81 102 GLU A C 1
ATOM 830 O O . GLU A 1 102 ? -8.142 -8.215 9.619 1.00 81.81 102 GLU A O 1
ATOM 835 N N . LEU A 1 103 ? -7.878 -6.471 8.225 1.00 78.19 103 LEU A N 1
ATOM 836 C CA . LEU A 1 103 ? -8.507 -5.490 9.122 1.00 78.19 103 LEU A CA 1
ATOM 837 C C . LEU A 1 103 ? -9.993 -5.744 9.317 1.00 78.19 103 LEU A C 1
ATOM 839 O O . LEU A 1 103 ? -10.534 -5.579 10.416 1.00 78.19 103 LEU A O 1
ATOM 843 N N . LEU A 1 104 ? -10.673 -6.088 8.230 1.00 80.19 104 LEU A N 1
ATOM 844 C CA . LEU A 1 104 ? -12.111 -6.293 8.231 1.00 80.19 104 LEU A CA 1
ATOM 845 C C . LEU A 1 104 ? -12.486 -7.719 8.643 1.00 80.19 104 LEU A C 1
ATOM 847 O O . LEU A 1 104 ? -13.642 -7.939 9.009 1.00 80.19 104 LEU A O 1
ATOM 851 N N . GLY A 1 105 ? -11.520 -8.645 8.657 1.00 81.00 105 GLY A N 1
ATOM 852 C CA . GLY A 1 105 ? -11.736 -10.060 8.957 1.00 81.00 105 GLY A CA 1
ATOM 853 C C . GLY A 1 105 ? -12.560 -10.765 7.879 1.00 81.00 105 GLY A C 1
ATOM 854 O O . GLY A 1 105 ? -13.299 -11.696 8.191 1.00 81.00 105 GLY A O 1
ATOM 855 N N . LYS A 1 106 ? -12.493 -10.277 6.638 1.00 81.12 106 LYS A N 1
ATOM 856 C CA . LYS A 1 106 ? -13.232 -10.789 5.479 1.00 81.12 106 LYS A CA 1
ATOM 857 C C . LYS A 1 106 ? -12.450 -10.507 4.202 1.00 81.12 106 LYS A C 1
ATOM 859 O O . LYS A 1 106 ? -11.671 -9.563 4.177 1.00 81.12 106 LYS A O 1
ATOM 864 N N . ASP A 1 107 ? -12.703 -11.282 3.155 1.00 82.50 107 ASP A N 1
ATOM 865 C CA . ASP A 1 107 ? -12.130 -11.021 1.834 1.00 82.50 107 ASP A CA 1
ATOM 866 C C . ASP A 1 107 ? -12.660 -9.688 1.275 1.00 82.50 107 ASP A C 1
ATOM 868 O O . ASP A 1 107 ? -13.872 -9.442 1.255 1.00 82.50 107 ASP A O 1
ATOM 872 N N . VAL A 1 108 ? -11.748 -8.802 0.880 1.00 82.81 108 VAL A N 1
ATOM 873 C CA . VAL A 1 108 ? -12.046 -7.469 0.348 1.00 82.81 108 VAL A CA 1
ATOM 874 C C . VAL A 1 108 ? -11.840 -7.502 -1.155 1.00 82.81 108 VAL A C 1
ATOM 876 O O . VAL A 1 108 ? -10.713 -7.488 -1.646 1.00 82.81 108 VAL A O 1
ATOM 879 N N . LYS A 1 109 ? -12.949 -7.471 -1.893 1.00 81.38 109 LYS A N 1
ATOM 880 C CA . LYS A 1 109 ? -12.944 -7.298 -3.347 1.00 81.38 109 LYS A CA 1
ATOM 881 C C . LYS A 1 109 ? -13.417 -5.903 -3.708 1.00 81.38 109 LYS A C 1
ATOM 883 O O . LYS A 1 109 ? -14.379 -5.394 -3.136 1.00 81.38 109 LYS A O 1
ATOM 888 N N . LEU A 1 110 ? -12.730 -5.291 -4.664 1.00 80.19 110 LEU A N 1
ATOM 889 C CA . LEU A 1 110 ? -13.146 -4.019 -5.236 1.00 80.19 110 LEU A CA 1
ATOM 890 C C . LEU A 1 110 ? -14.071 -4.260 -6.415 1.00 80.19 110 LEU A C 1
ATOM 892 O O . LEU A 1 110 ? -13.797 -5.106 -7.264 1.00 80.19 110 LEU A O 1
ATOM 896 N N . ARG A 1 111 ? -15.119 -3.443 -6.504 1.00 82.06 111 ARG A N 1
ATOM 897 C CA . ARG A 1 111 ? -15.853 -3.270 -7.755 1.00 82.06 111 ARG A CA 1
ATOM 898 C C . ARG A 1 111 ? -14.937 -2.667 -8.825 1.00 82.06 111 ARG A C 1
ATOM 900 O O . ARG A 1 111 ? -14.032 -1.886 -8.515 1.00 82.06 111 ARG A O 1
ATOM 907 N N . GLU A 1 112 ? -15.189 -3.012 -10.084 1.00 81.94 112 GLU A N 1
ATOM 908 C CA . GLU A 1 112 ? -14.370 -2.590 -11.230 1.00 81.94 112 GLU A CA 1
ATOM 909 C C . GLU A 1 112 ? -14.248 -1.064 -11.358 1.00 81.94 112 GLU A C 1
ATOM 911 O O . GLU A 1 112 ? -13.183 -0.557 -11.716 1.00 81.94 112 GLU A O 1
ATOM 916 N N . ASP A 1 113 ? -15.294 -0.313 -10.994 1.00 84.12 113 ASP A N 1
ATOM 917 C CA . ASP A 1 113 ? -15.287 1.154 -10.980 1.00 84.12 113 ASP A CA 1
ATOM 918 C C . ASP A 1 113 ? -14.249 1.711 -9.994 1.00 84.12 113 ASP A C 1
ATOM 920 O O . ASP A 1 113 ? -13.546 2.679 -10.297 1.00 84.12 113 ASP A O 1
ATOM 924 N N . LYS A 1 114 ? -14.086 1.065 -8.833 1.00 84.81 114 LYS A N 1
ATOM 925 C CA . LYS A 1 114 ? -13.114 1.461 -7.805 1.00 84.81 114 LYS A CA 1
ATOM 926 C C . LYS A 1 114 ? -11.694 1.056 -8.169 1.00 84.81 114 LYS A C 1
ATOM 928 O O . LYS A 1 114 ? -10.780 1.847 -7.951 1.00 84.81 114 LYS A O 1
ATOM 933 N N . V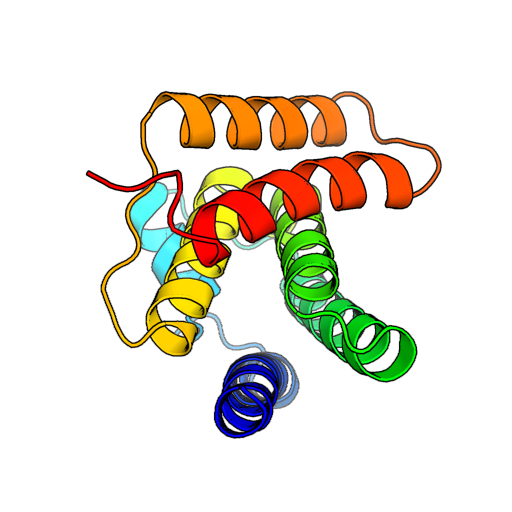AL A 1 115 ? -11.507 -0.116 -8.780 1.00 85.12 115 VAL A N 1
ATOM 934 C CA . VAL A 1 115 ? -10.202 -0.517 -9.339 1.00 85.12 115 VAL A CA 1
ATOM 935 C C . VAL A 1 115 ? -9.756 0.479 -10.404 1.00 85.12 115 VAL A C 1
ATOM 937 O O . VAL A 1 115 ? -8.631 0.969 -10.349 1.00 85.12 115 VAL A O 1
ATOM 940 N N . SER A 1 116 ? -10.651 0.824 -11.332 1.00 86.94 116 SER A N 1
ATOM 941 C CA . SER A 1 116 ? -10.376 1.786 -12.404 1.00 86.94 116 SER A CA 1
ATOM 942 C C . SER A 1 116 ? -10.042 3.166 -11.842 1.00 86.94 116 SER A C 1
ATOM 944 O O . SER A 1 116 ? -9.076 3.791 -12.272 1.00 86.94 116 SER A O 1
ATOM 946 N N . SER A 1 117 ? -10.791 3.613 -10.828 1.00 87.88 117 SER A N 1
ATOM 947 C CA . SER A 1 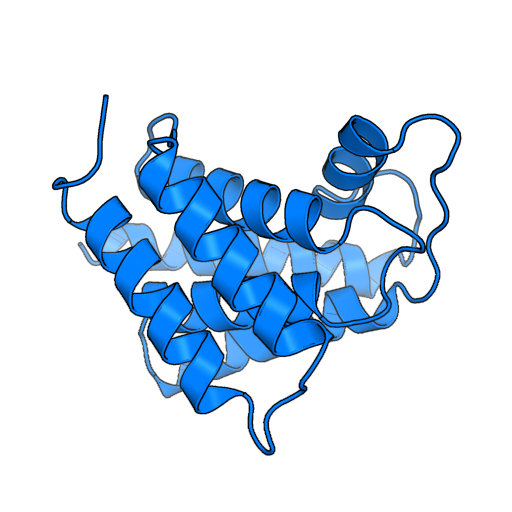117 ? -10.531 4.883 -10.144 1.00 87.88 117 SER A CA 1
ATOM 948 C C . SER A 1 117 ? -9.155 4.898 -9.473 1.00 87.88 117 SER A C 1
ATOM 950 O O . SER A 1 117 ? -8.393 5.832 -9.693 1.00 87.88 117 SER A O 1
ATOM 952 N N . LEU A 1 118 ? -8.803 3.853 -8.714 1.00 89.38 118 LEU A N 1
ATOM 953 C CA . LEU A 1 118 ? -7.481 3.737 -8.085 1.00 89.38 118 LEU A CA 1
ATOM 954 C C . LEU A 1 118 ? -6.363 3.705 -9.124 1.00 89.38 118 LEU A C 1
ATOM 956 O O . LEU A 1 118 ? -5.392 4.442 -9.000 1.00 89.38 118 LEU A O 1
ATOM 960 N N . MET A 1 119 ? -6.501 2.880 -10.162 1.00 89.75 119 MET A N 1
ATOM 961 C CA . MET A 1 119 ? -5.503 2.786 -11.227 1.00 89.75 119 MET A CA 1
ATOM 962 C C . MET A 1 119 ? -5.301 4.125 -11.931 1.00 89.75 119 MET A C 1
ATOM 964 O O . MET A 1 119 ? -4.156 4.472 -12.207 1.00 89.75 119 MET A O 1
ATOM 968 N N . ARG A 1 120 ? -6.376 4.889 -12.166 1.00 91.75 120 ARG A N 1
ATOM 969 C CA . ARG A 1 120 ? -6.300 6.239 -12.735 1.00 91.75 120 ARG A CA 1
ATOM 970 C C . ARG A 1 120 ? -5.501 7.179 -11.835 1.00 91.75 120 ARG A C 1
ATOM 972 O O . ARG A 1 120 ? -4.527 7.748 -12.306 1.00 91.75 120 ARG A O 1
ATOM 979 N N . VAL A 1 121 ? -5.852 7.279 -10.550 1.00 90.62 121 VAL A N 1
ATOM 980 C CA . VAL A 1 121 ? -5.140 8.150 -9.593 1.00 90.62 121 VAL A CA 1
ATOM 981 C C . VAL A 1 121 ? -3.659 7.779 -9.508 1.00 90.62 121 VAL A C 1
ATOM 983 O O . VAL A 1 121 ? -2.786 8.641 -9.558 1.00 90.62 121 VAL A O 1
ATOM 986 N N . LEU A 1 122 ? -3.349 6.481 -9.438 1.00 91.94 122 LEU A N 1
ATOM 987 C CA . LEU A 1 122 ? -1.968 6.001 -9.372 1.00 91.94 122 LEU A CA 1
ATOM 988 C C . LEU A 1 122 ? -1.199 6.205 -10.684 1.00 91.94 122 LEU A C 1
ATOM 990 O O . LEU A 1 122 ? 0.017 6.402 -10.651 1.00 91.94 122 LEU A O 1
ATOM 994 N N . ALA A 1 123 ? -1.866 6.125 -11.836 1.00 90.25 123 ALA A N 1
ATOM 995 C CA . ALA A 1 123 ? -1.265 6.421 -13.133 1.00 90.25 123 ALA A CA 1
ATOM 996 C C . ALA A 1 123 ? -0.956 7.916 -13.254 1.00 90.25 123 ALA A C 1
ATOM 998 O O . ALA A 1 123 ? 0.200 8.265 -13.482 1.00 90.25 123 ALA A O 1
ATOM 999 N N . GLU A 1 124 ? -1.939 8.776 -12.975 1.00 89.44 124 GLU A N 1
ATOM 1000 C CA . GLU A 1 124 ? -1.797 10.236 -12.988 1.00 89.44 124 GLU A CA 1
ATOM 1001 C C . GLU A 1 124 ? -0.657 10.691 -12.073 1.00 89.44 124 GLU A C 1
ATOM 1003 O O . GLU A 1 124 ? 0.223 11.426 -12.511 1.00 89.44 124 GLU A O 1
ATOM 1008 N N . ALA A 1 125 ? -0.597 10.169 -10.847 1.00 87.12 125 ALA A N 1
ATOM 1009 C CA . ALA A 1 125 ? 0.470 10.464 -9.897 1.00 87.12 125 ALA A CA 1
ATOM 1010 C C . ALA A 1 125 ? 1.868 9.990 -10.335 1.00 87.12 125 ALA A C 1
ATOM 1012 O O . ALA A 1 125 ? 2.873 10.539 -9.891 1.00 87.12 125 ALA A O 1
ATOM 1013 N N . SER A 1 126 ? 1.954 8.946 -11.163 1.00 84.19 126 SER A N 1
ATOM 1014 C CA . SER A 1 126 ? 3.242 8.450 -11.665 1.00 84.19 126 SER A CA 1
ATOM 1015 C C . SER A 1 126 ? 3.719 9.228 -12.888 1.00 84.19 126 SER A C 1
ATOM 1017 O O . SER A 1 126 ? 4.917 9.434 -13.054 1.00 84.19 126 SER A O 1
ATOM 1019 N N . GLU A 1 127 ? 2.789 9.615 -13.760 1.00 85.31 127 GLU A N 1
ATOM 1020 C CA . GLU A 1 127 ? 3.073 10.340 -15.002 1.00 85.31 127 GLU A CA 1
ATOM 1021 C C . GLU A 1 127 ? 3.283 11.834 -14.751 1.00 85.31 127 GLU A C 1
ATOM 1023 O O . GLU A 1 127 ? 4.144 12.451 -15.375 1.00 85.31 127 GLU A O 1
ATOM 1028 N N . ASN A 1 128 ? 2.542 12.398 -13.795 1.00 84.38 128 ASN A N 1
ATOM 1029 C CA . ASN A 1 128 ? 2.618 13.793 -13.381 1.00 84.38 128 ASN A CA 1
ATOM 1030 C C . ASN A 1 128 ? 2.799 13.874 -11.856 1.00 84.38 128 ASN A C 1
ATOM 1032 O O . ASN A 1 128 ? 1.839 14.179 -11.143 1.00 84.38 128 ASN A O 1
ATOM 1036 N N . PRO A 1 129 ? 4.010 13.593 -11.335 1.00 80.31 129 PRO A N 1
ATOM 1037 C CA . PRO A 1 129 ? 4.258 13.593 -9.901 1.00 80.31 129 PRO A CA 1
ATOM 1038 C C . PRO A 1 129 ? 3.910 14.954 -9.282 1.00 80.31 129 PRO A C 1
ATOM 1040 O O . PRO A 1 129 ? 4.473 15.975 -9.699 1.00 80.31 129 PRO A O 1
ATOM 1043 N N . PRO A 1 130 ? 2.990 15.003 -8.305 1.00 79.00 130 PRO A N 1
ATOM 1044 C CA . PRO A 1 130 ? 2.636 16.248 -7.640 1.00 79.00 130 PRO A CA 1
ATOM 1045 C C . PRO A 1 130 ? 3.808 16.780 -6.806 1.00 79.00 130 PRO A C 1
ATOM 1047 O O . PRO A 1 130 ? 4.766 16.069 -6.497 1.00 79.00 130 PRO A O 1
ATOM 1050 N N . LYS A 1 131 ? 3.744 18.068 -6.443 1.00 77.75 131 LYS A N 1
ATOM 1051 C CA . LYS A 1 131 ? 4.789 18.717 -5.627 1.00 77.75 131 LYS A CA 1
ATOM 1052 C C . LYS A 1 131 ? 4.875 18.143 -4.212 1.00 77.75 131 LYS A C 1
ATOM 1054 O O . LYS A 1 131 ? 5.942 18.193 -3.607 1.00 77.75 131 LYS A O 1
ATOM 1059 N N . ASP A 1 132 ? 3.761 17.635 -3.703 1.00 85.25 132 ASP A N 1
ATOM 1060 C CA . ASP A 1 132 ? 3.658 16.928 -2.438 1.00 85.25 132 ASP A CA 1
ATOM 1061 C C . ASP A 1 132 ? 2.749 15.703 -2.586 1.00 85.25 132 ASP A C 1
ATOM 1063 O O . ASP A 1 132 ? 2.009 15.563 -3.559 1.00 85.25 132 ASP A O 1
ATOM 1067 N N . ASP A 1 133 ? 2.835 14.797 -1.615 1.00 85.62 133 ASP A N 1
ATOM 1068 C CA . ASP A 1 133 ? 2.079 13.545 -1.621 1.00 85.62 133 ASP A CA 1
ATOM 1069 C C . ASP A 1 133 ? 0.591 13.755 -1.232 1.00 85.62 133 ASP A C 1
ATOM 1071 O O . ASP A 1 133 ? -0.182 12.802 -1.274 1.00 85.62 133 ASP A O 1
ATOM 1075 N N . GLU A 1 134 ? 0.152 14.954 -0.821 1.00 89.50 134 GLU A N 1
ATOM 1076 C CA . GLU A 1 134 ? -1.110 15.133 -0.081 1.00 89.50 134 GLU A CA 1
ATOM 1077 C C . GLU A 1 134 ? -2.352 14.893 -0.944 1.00 89.50 134 GLU A C 1
ATOM 1079 O O . GLU A 1 134 ? -3.270 14.179 -0.536 1.00 89.50 134 GLU A O 1
ATOM 1084 N N . GLU A 1 135 ? -2.393 15.476 -2.142 1.00 90.19 135 GLU A N 1
ATOM 1085 C CA . GLU A 1 135 ? -3.528 15.342 -3.058 1.00 90.19 135 GLU A CA 1
ATOM 1086 C C . GLU A 1 135 ? -3.807 13.880 -3.458 1.00 90.19 135 GLU A C 1
ATOM 1088 O O . GLU A 1 135 ? -4.913 13.400 -3.174 1.00 90.19 135 GLU A O 1
ATOM 1093 N N . PRO A 1 136 ? -2.846 13.116 -4.021 1.00 91.31 136 PRO A N 1
ATOM 1094 C CA . PRO A 1 136 ? -3.099 11.727 -4.401 1.00 91.31 136 PRO A CA 1
ATOM 1095 C C . PRO A 1 136 ? -3.406 10.844 -3.186 1.00 91.31 136 PRO A C 1
ATOM 1097 O O . PRO A 1 136 ? -4.269 9.967 -3.264 1.00 91.31 136 PRO A O 1
ATOM 1100 N N . VAL A 1 137 ? -2.767 11.091 -2.036 1.00 94.44 137 VAL A N 1
ATOM 1101 C CA . VAL A 1 137 ? -3.061 10.360 -0.795 1.00 94.44 137 VAL A CA 1
ATOM 1102 C C . VAL A 1 137 ? -4.495 10.608 -0.346 1.00 94.44 137 VAL A C 1
ATOM 1104 O O . VAL A 1 137 ? -5.190 9.658 0.013 1.00 94.44 137 VAL A O 1
ATOM 1107 N N . ARG A 1 138 ? -4.988 11.846 -0.418 1.00 94.19 138 ARG A N 1
ATOM 1108 C CA . ARG A 1 138 ? -6.372 12.173 -0.060 1.00 94.19 138 ARG A CA 1
ATOM 1109 C C . ARG A 1 138 ? -7.386 11.508 -0.992 1.00 94.19 138 ARG A C 1
ATOM 1111 O O . ARG A 1 138 ? -8.453 11.098 -0.534 1.00 94.19 138 ARG A O 1
ATOM 1118 N N . GLU A 1 139 ? -7.090 11.398 -2.284 1.00 93.12 139 GLU A N 1
ATOM 1119 C CA . GLU A 1 139 ? -7.971 10.703 -3.230 1.00 93.12 139 GLU A CA 1
ATOM 1120 C C . GLU A 1 139 ? -8.036 9.197 -2.963 1.00 93.12 139 GLU A C 1
ATOM 1122 O O . GLU A 1 139 ? -9.129 8.633 -2.871 1.00 93.12 139 GLU A O 1
ATOM 1127 N N . ILE A 1 140 ? -6.884 8.559 -2.749 1.00 94.44 140 ILE A N 1
ATOM 1128 C CA . ILE A 1 140 ? -6.810 7.136 -2.389 1.00 94.44 140 ILE A CA 1
ATOM 1129 C C . ILE A 1 140 ? -7.495 6.893 -1.035 1.00 94.44 140 ILE A C 1
ATOM 1131 O O . ILE A 1 140 ? -8.240 5.923 -0.885 1.00 94.44 140 ILE A O 1
ATOM 1135 N N . GLN A 1 141 ? -7.311 7.795 -0.065 1.00 94.25 141 GLN A N 1
ATOM 1136 C CA . GLN A 1 141 ? -7.938 7.720 1.256 1.00 94.25 141 GLN A CA 1
ATOM 1137 C C . GLN A 1 141 ? -9.464 7.656 1.154 1.00 94.25 141 GLN A C 1
ATOM 1139 O O . GLN A 1 141 ? -10.066 6.801 1.803 1.00 94.25 141 GLN A O 1
ATOM 1144 N N . LYS A 1 142 ? -10.093 8.503 0.327 1.00 92.31 142 LYS A N 1
ATOM 1145 C CA . LYS A 1 142 ? -11.556 8.483 0.130 1.00 92.31 142 LYS A CA 1
ATOM 1146 C C . LYS A 1 142 ? -12.037 7.118 -0.355 1.00 92.31 142 LYS A C 1
ATOM 1148 O O . LYS A 1 142 ? -13.026 6.599 0.152 1.00 92.31 142 LYS A O 1
ATOM 1153 N N . ILE A 1 143 ? -11.315 6.514 -1.298 1.00 90.00 143 ILE A N 1
ATOM 1154 C CA . ILE A 1 143 ? -11.653 5.186 -1.822 1.00 90.00 143 ILE A CA 1
ATOM 1155 C C . ILE A 1 143 ? -11.533 4.131 -0.713 1.00 90.00 143 ILE A C 1
ATOM 1157 O O . ILE A 1 143 ? -12.429 3.305 -0.549 1.00 90.00 143 ILE A O 1
ATOM 1161 N N . ILE A 1 144 ? -10.474 4.185 0.101 1.00 90.00 144 ILE A N 1
ATOM 1162 C CA . ILE A 1 144 ? -10.298 3.292 1.259 1.00 90.00 144 ILE A CA 1
ATOM 1163 C C . ILE A 1 144 ? -11.430 3.459 2.280 1.00 90.00 144 ILE A C 1
ATOM 1165 O O . ILE A 1 144 ? -11.956 2.466 2.784 1.00 90.00 144 ILE A O 1
ATOM 1169 N N . GLU A 1 145 ? -11.849 4.688 2.567 1.00 89.25 145 GLU A N 1
ATOM 1170 C CA . GLU A 1 145 ? -12.956 4.970 3.485 1.00 89.25 145 GLU A CA 1
ATOM 1171 C C . GLU A 1 145 ? -14.287 4.416 2.974 1.00 89.25 145 GLU A C 1
ATOM 1173 O O . GLU A 1 145 ? -15.033 3.812 3.742 1.00 89.25 145 GLU A O 1
ATOM 1178 N N . GLU A 1 146 ? -14.568 4.536 1.677 1.00 86.56 146 GLU A N 1
ATOM 1179 C CA . GLU A 1 146 ? -15.761 3.954 1.051 1.00 86.56 146 GLU A CA 1
ATOM 1180 C C . GLU A 1 146 ? -15.764 2.421 1.093 1.00 86.56 146 GLU A C 1
ATOM 1182 O O . GLU A 1 146 ? -16.825 1.800 1.234 1.00 86.56 146 GLU A O 1
ATOM 1187 N N . ILE A 1 147 ? -14.589 1.801 0.968 1.00 82.44 147 ILE A N 1
ATOM 1188 C CA . ILE A 1 147 ? -14.413 0.358 1.141 1.00 82.44 147 ILE A CA 1
ATOM 1189 C C . ILE A 1 147 ? -14.740 0.005 2.598 1.00 82.44 147 ILE A C 1
ATOM 1191 O O . ILE A 1 147 ? -15.650 -0.778 2.868 1.00 82.44 147 ILE A O 1
ATOM 1195 N N . MET A 1 148 ? -14.074 0.646 3.561 1.00 81.31 148 MET A N 1
ATOM 1196 C CA . MET A 1 148 ? -14.272 0.394 4.994 1.00 81.31 148 MET A CA 1
ATOM 1197 C C . MET A 1 148 ? -15.710 0.669 5.470 1.00 81.31 148 MET A C 1
ATOM 1199 O O . MET A 1 148 ? -16.206 -0.043 6.343 1.00 81.31 148 MET A O 1
ATOM 1203 N N . GLY A 1 149 ? -16.382 1.666 4.889 1.00 77.31 149 GLY A N 1
ATOM 1204 C CA . GLY A 1 149 ? -17.716 2.139 5.261 1.00 77.31 149 GLY A CA 1
ATOM 1205 C C . GLY A 1 149 ? -18.887 1.261 4.814 1.00 77.31 149 GLY A C 1
ATOM 1206 O O . GLY A 1 149 ? -20.019 1.541 5.197 1.00 77.31 149 GLY A O 1
ATOM 1207 N N . GLY A 1 150 ? -18.659 0.190 4.043 1.00 61.50 150 GLY A N 1
ATOM 1208 C CA . GLY A 1 150 ? -19.739 -0.737 3.669 1.00 61.50 150 GLY A CA 1
ATOM 1209 C C . GLY A 1 150 ? -20.421 -0.461 2.325 1.00 61.50 150 GLY A C 1
ATOM 1210 O O . GLY A 1 150 ? -21.187 -1.301 1.864 1.00 61.50 150 GLY A O 1
ATOM 1211 N N . SER A 1 151 ? -20.137 0.667 1.674 1.00 48.12 151 SER A N 1
ATOM 1212 C CA . SER A 1 151 ? -20.913 1.172 0.526 1.00 48.12 151 SER A CA 1
ATOM 1213 C C . SER A 1 151 ? -20.499 0.599 -0.841 1.00 48.12 151 SER A C 1
ATOM 1215 O O . SER A 1 151 ? -21.036 1.005 -1.875 1.00 48.12 151 SER A O 1
ATOM 1217 N N . SER A 1 152 ? -19.528 -0.320 -0.868 1.00 46.25 152 SER A N 1
ATOM 1218 C CA . SER A 1 152 ? -18.739 -0.611 -2.077 1.00 46.25 152 SER A CA 1
ATOM 1219 C C . SER A 1 152 ? -18.569 -2.097 -2.405 1.00 46.25 152 SER A C 1
ATOM 1221 O O . SER A 1 152 ? -17.667 -2.440 -3.163 1.00 46.25 152 SER A O 1
ATOM 1223 N N . TRP A 1 153 ? -19.398 -2.985 -1.854 1.00 47.41 153 TRP A N 1
ATOM 1224 C CA . TRP A 1 153 ? -19.210 -4.438 -1.974 1.00 47.41 153 TRP A CA 1
ATOM 1225 C C . TRP A 1 153 ? -20.150 -5.089 -3.000 1.00 47.41 153 TRP A C 1
ATOM 1227 O O . TRP A 1 153 ? -21.292 -4.653 -3.154 1.00 47.41 153 TRP A O 1
ATOM 1237 N N . VAL A 1 154 ? -19.656 -6.146 -3.653 1.00 41.03 154 VAL A N 1
ATOM 1238 C CA . VAL A 1 154 ? -20.424 -7.228 -4.300 1.00 41.03 154 VAL A CA 1
ATOM 1239 C C . VAL A 1 154 ? -20.046 -8.519 -3.590 1.00 41.03 154 VAL A C 1
ATOM 1241 O O . VAL A 1 154 ? -18.833 -8.676 -3.313 1.00 41.03 154 VAL A O 1
#